Protein AF-A0A525HMX4-F1 (afdb_monomer_lite)

Sequence (126 aa):
MRRLIMTSCCLAGGLLLASLADARPGIDMQLERNAAIRPTDRSISIQAGLMRRWIPVGKCVVGRDRLTSLALVRAPMGSDELSAAARRLDPIFAGCLAGSGAPGPSSVMLRRAALADALGIAITRA

pLDDT: mean 71.84, std 21.27, range [37.91, 96.88]

Secondary structure (DSSP, 8-state):
----------------------------SSSSSSS---HHHHHHHHHHHHHHHHHHHHHHHHHH-HHHHHHHHHSPTT-HHHHHHHHHHHHHHHHHHTTS---SS--HHHHHHHHHHHHT------

Structure (mmCIF, N/CA/C/O backbone):
data_AF-A0A525HMX4-F1
#
_entry.id   AF-A0A525HMX4-F1
#
loop_
_atom_site.group_PDB
_atom_site.id
_atom_site.type_symbol
_atom_site.label_atom_id
_atom_site.label_alt_id
_atom_site.label_comp_id
_atom_site.label_asym_id
_atom_site.label_entity_id
_atom_site.label_seq_id
_atom_site.pdbx_PDB_ins_code
_atom_site.Cartn_x
_atom_site.Cartn_y
_atom_site.Cartn_z
_atom_site.occupancy
_atom_site.B_iso_or_equiv
_atom_site.auth_seq_id
_atom_site.auth_comp_id
_atom_site.auth_asym_id
_atom_site.auth_atom_id
_atom_site.pdbx_PDB_model_num
ATOM 1 N N . MET A 1 1 ? 50.337 -50.159 -9.233 1.00 37.91 1 MET A N 1
ATOM 2 C CA . MET A 1 1 ? 51.787 -49.975 -9.006 1.00 37.91 1 MET A CA 1
ATOM 3 C C . MET A 1 1 ? 51.999 -48.736 -8.138 1.00 37.91 1 MET A C 1
ATOM 5 O O . MET A 1 1 ? 51.560 -47.693 -8.585 1.00 37.91 1 MET A O 1
ATOM 9 N N . ARG A 1 2 ? 52.687 -48.887 -6.981 1.00 41.97 2 ARG A N 1
ATOM 10 C CA . ARG A 1 2 ? 53.473 -47.882 -6.197 1.00 41.97 2 ARG A CA 1
ATOM 11 C C . ARG A 1 2 ? 52.729 -46.629 -5.661 1.00 41.97 2 ARG A C 1
ATOM 13 O O . ARG A 1 2 ? 52.061 -45.981 -6.439 1.00 41.97 2 ARG A O 1
ATOM 20 N N . ARG A 1 3 ? 52.837 -46.120 -4.420 1.00 44.97 3 ARG A N 1
ATOM 21 C CA . ARG A 1 3 ? 53.530 -46.345 -3.113 1.00 44.97 3 ARG A CA 1
ATOM 22 C C . ARG A 1 3 ? 52.782 -45.403 -2.115 1.00 44.97 3 ARG A C 1
ATOM 24 O O . ARG A 1 3 ? 52.472 -44.293 -2.522 1.00 44.97 3 ARG A O 1
ATOM 31 N N . LEU A 1 4 ? 52.225 -45.825 -0.971 1.00 47.62 4 LEU A N 1
ATOM 32 C CA . LEU A 1 4 ? 52.783 -45.869 0.407 1.00 47.62 4 LEU A CA 1
ATOM 33 C C . LEU A 1 4 ? 53.729 -44.722 0.828 1.00 47.62 4 LEU A C 1
ATOM 35 O O . LEU A 1 4 ? 54.745 -44.551 0.165 1.00 47.62 4 LEU A O 1
ATOM 39 N N . ILE A 1 5 ? 53.403 -44.052 1.955 1.00 51.06 5 ILE A N 1
ATOM 40 C CA . ILE A 1 5 ? 54.236 -43.552 3.094 1.00 51.06 5 ILE A CA 1
ATOM 41 C C . ILE A 1 5 ? 53.225 -42.921 4.110 1.00 51.06 5 ILE A C 1
ATOM 43 O O . ILE A 1 5 ? 52.516 -41.997 3.729 1.00 51.06 5 ILE A O 1
ATOM 47 N N . MET A 1 6 ? 52.846 -43.537 5.254 1.00 40.81 6 MET A N 1
ATOM 48 C CA . MET A 1 6 ? 53.518 -43.582 6.589 1.00 40.81 6 MET A CA 1
ATOM 49 C C . MET A 1 6 ? 53.938 -42.175 7.075 1.00 40.81 6 MET A C 1
ATOM 51 O O . MET A 1 6 ? 54.532 -41.441 6.312 1.00 40.81 6 MET A O 1
ATOM 55 N N . THR A 1 7 ? 53.696 -41.641 8.275 1.00 46.31 7 THR A N 1
ATOM 56 C CA . THR A 1 7 ? 53.647 -42.155 9.659 1.00 46.31 7 THR A CA 1
ATOM 57 C C . THR A 1 7 ? 53.300 -40.932 10.545 1.00 46.31 7 THR A C 1
ATOM 59 O O . THR A 1 7 ? 53.751 -39.835 10.242 1.00 46.31 7 THR A O 1
ATOM 62 N N . SER A 1 8 ? 52.374 -41.036 11.504 1.00 43.69 8 SER A N 1
ATOM 63 C CA . SER A 1 8 ? 52.606 -41.212 12.958 1.00 43.69 8 SER A CA 1
ATOM 64 C C . SER A 1 8 ? 53.126 -39.988 13.733 1.00 43.69 8 SER A C 1
ATOM 66 O O . SER A 1 8 ? 54.230 -39.522 13.481 1.00 43.69 8 SER A O 1
ATOM 68 N N . CYS A 1 9 ? 52.370 -39.581 14.762 1.00 41.78 9 CYS A N 1
ATOM 69 C CA . CYS A 1 9 ? 52.916 -39.357 16.105 1.00 41.78 9 CYS A CA 1
ATOM 70 C C . CYS A 1 9 ? 51.833 -39.603 17.179 1.00 41.78 9 CYS A C 1
ATOM 72 O O . CYS A 1 9 ? 50.950 -38.786 17.420 1.00 41.78 9 CYS A O 1
ATOM 74 N N . CYS A 1 10 ? 51.927 -40.788 17.784 1.00 44.59 10 CYS A N 1
ATOM 75 C CA . CYS A 1 10 ? 51.662 -41.123 19.191 1.00 44.59 10 CYS A CA 1
ATOM 76 C C . CYS A 1 10 ? 52.260 -40.062 20.162 1.00 44.59 10 CYS A C 1
ATOM 78 O O . CYS A 1 10 ? 53.182 -39.364 19.763 1.00 44.59 10 CYS A O 1
ATOM 80 N N . LEU A 1 11 ? 51.923 -39.880 21.447 1.00 49.31 11 LEU A N 1
ATOM 81 C CA . LEU A 1 11 ? 51.301 -40.678 22.516 1.00 49.31 11 LEU A CA 1
ATOM 82 C C . LEU A 1 11 ? 51.185 -39.765 23.774 1.00 49.31 11 LEU A C 1
ATOM 84 O O . LEU A 1 11 ? 51.685 -38.644 23.760 1.00 49.31 11 LEU A O 1
ATOM 88 N N . ALA A 1 12 ? 50.682 -40.344 24.874 1.00 45.84 12 ALA A N 1
ATOM 89 C CA . ALA A 1 12 ? 50.677 -39.886 26.278 1.00 45.84 12 ALA A CA 1
ATOM 90 C C . ALA A 1 12 ? 49.418 -39.099 26.691 1.00 45.84 12 ALA A C 1
ATOM 92 O O . ALA A 1 12 ? 49.112 -38.057 26.136 1.00 45.84 12 ALA A O 1
ATOM 93 N N . GLY A 1 13 ? 48.599 -39.539 27.645 1.00 41.22 13 GLY A N 1
ATOM 94 C CA . GLY A 1 13 ? 48.832 -40.465 28.753 1.00 41.22 13 GLY A CA 1
ATOM 95 C C . GLY A 1 13 ? 48.459 -39.733 30.043 1.00 41.22 13 GLY A C 1
ATOM 96 O O . GLY A 1 13 ? 49.006 -38.671 30.312 1.00 41.22 13 GLY A O 1
ATOM 97 N N . GLY A 1 14 ? 47.518 -40.261 30.824 1.00 38.50 14 GLY A N 1
ATOM 98 C CA . GLY A 1 14 ? 47.114 -39.622 32.078 1.00 38.50 14 GLY A CA 1
ATOM 99 C C . GLY A 1 14 ? 45.990 -40.371 32.778 1.00 38.50 14 GLY A C 1
ATOM 100 O O . GLY A 1 14 ? 44.856 -40.340 32.321 1.00 38.50 14 GLY A O 1
ATOM 101 N N . LEU A 1 15 ? 46.344 -41.079 33.846 1.00 42.66 15 LEU A N 1
ATOM 102 C CA . LEU A 1 15 ? 45.521 -41.995 34.631 1.00 42.66 15 LEU A CA 1
ATOM 103 C C . LEU A 1 15 ? 44.373 -41.342 35.427 1.00 42.66 15 LEU A C 1
ATOM 105 O O . LEU A 1 15 ? 44.428 -40.182 35.821 1.00 42.66 15 LEU A O 1
ATOM 109 N N . LEU A 1 16 ? 43.389 -42.200 35.714 1.00 49.31 16 LEU A N 1
ATOM 110 C CA . LEU A 1 16 ? 42.347 -42.144 36.748 1.00 49.31 16 LEU A CA 1
ATOM 111 C C . LEU A 1 16 ? 42.829 -41.681 38.139 1.00 49.31 16 LEU A C 1
ATOM 113 O O . LEU A 1 16 ? 43.923 -42.062 38.540 1.00 49.31 16 LEU A O 1
ATOM 117 N N . LEU A 1 17 ? 41.937 -41.012 38.892 1.00 43.28 17 LEU A N 1
ATOM 118 C CA . LEU A 1 17 ? 41.683 -41.103 40.356 1.00 43.28 17 LEU A CA 1
ATOM 119 C C . LEU A 1 17 ? 40.481 -40.173 40.676 1.00 43.28 17 LEU A C 1
ATOM 121 O O . LEU A 1 17 ? 40.515 -38.99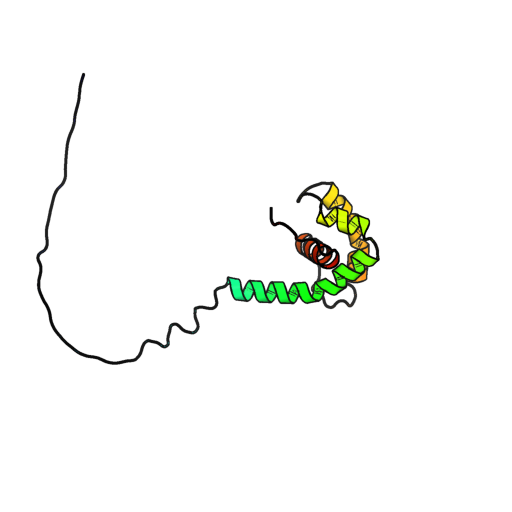2 40.359 1.00 43.28 17 LEU A O 1
ATOM 125 N N . ALA A 1 18 ? 39.292 -40.697 40.988 1.00 41.88 18 ALA A N 1
ATOM 126 C CA . ALA A 1 18 ? 38.790 -41.078 42.320 1.00 41.88 18 ALA A CA 1
ATOM 127 C C . ALA A 1 18 ? 38.456 -39.893 43.264 1.00 41.88 18 ALA A C 1
ATOM 129 O O . ALA A 1 18 ? 39.316 -39.361 43.951 1.00 41.88 18 ALA A O 1
ATOM 130 N N . SER A 1 19 ? 37.162 -39.549 43.265 1.00 45.56 19 SER A N 1
ATOM 131 C CA . SER A 1 19 ? 36.242 -39.325 44.399 1.00 45.56 19 SER A CA 1
ATOM 132 C C . SER A 1 19 ? 36.666 -38.537 45.655 1.00 45.56 19 SER A C 1
ATOM 134 O O . SER A 1 19 ? 37.520 -38.985 46.409 1.00 45.56 19 SER A O 1
ATOM 136 N N . LEU A 1 20 ? 35.876 -37.496 45.971 1.00 44.50 20 LEU A N 1
ATOM 137 C CA . LEU A 1 20 ? 35.038 -37.297 47.183 1.00 44.50 20 LEU A CA 1
ATOM 138 C C . LEU A 1 20 ? 35.016 -35.817 47.601 1.00 44.50 20 LEU A C 1
ATOM 140 O O . LEU A 1 20 ? 36.069 -35.239 47.840 1.00 44.50 20 LEU A O 1
ATOM 144 N N . ALA A 1 21 ? 33.818 -35.241 47.752 1.00 39.34 21 ALA A N 1
ATOM 145 C CA . ALA A 1 21 ? 33.353 -34.621 49.003 1.00 39.34 21 ALA A CA 1
ATOM 146 C C . ALA A 1 21 ? 32.128 -33.719 48.762 1.00 39.34 21 ALA A C 1
ATOM 148 O O . ALA A 1 21 ? 32.147 -32.797 47.950 1.00 39.34 21 ALA A O 1
ATOM 149 N N . ASP A 1 22 ? 31.071 -34.025 49.509 1.00 46.88 22 ASP A N 1
ATOM 150 C CA . ASP A 1 22 ? 29.878 -33.230 49.779 1.00 46.88 22 ASP A CA 1
ATOM 151 C C . ASP A 1 22 ? 30.130 -31.741 50.071 1.00 46.88 22 ASP A C 1
ATOM 153 O O . ASP A 1 22 ? 31.014 -31.410 50.856 1.00 46.88 22 ASP A O 1
ATOM 157 N N . ALA A 1 23 ? 29.250 -30.874 49.552 1.00 42.31 23 ALA A N 1
ATOM 158 C CA . ALA A 1 23 ? 28.504 -29.875 50.339 1.00 42.31 23 ALA A CA 1
ATOM 159 C C . ALA A 1 23 ? 27.575 -29.033 49.431 1.00 42.31 23 ALA A C 1
ATOM 161 O O . ALA A 1 23 ? 28.017 -28.258 48.588 1.00 42.31 23 ALA A O 1
ATOM 162 N N . ARG A 1 24 ? 26.256 -29.176 49.621 1.00 47.12 24 ARG A N 1
ATOM 163 C CA . ARG A 1 24 ? 25.207 -28.201 49.224 1.00 47.12 24 ARG A CA 1
ATOM 164 C C . ARG A 1 24 ? 25.328 -26.916 50.093 1.00 47.12 24 ARG A C 1
ATOM 166 O O . ARG A 1 24 ? 26.087 -26.981 51.057 1.00 47.12 24 ARG A O 1
ATOM 173 N N . PRO A 1 25 ? 24.534 -25.824 49.934 1.00 50.81 25 PRO A N 1
ATOM 174 C CA . PRO A 1 25 ? 23.447 -25.530 48.981 1.00 50.81 25 PRO A CA 1
ATOM 175 C C . PRO A 1 25 ? 23.467 -24.103 48.371 1.00 50.81 25 PRO A C 1
ATOM 177 O O . PRO A 1 25 ? 23.993 -23.167 48.952 1.00 50.81 25 PRO A O 1
ATOM 180 N N . GLY A 1 26 ? 22.689 -23.919 4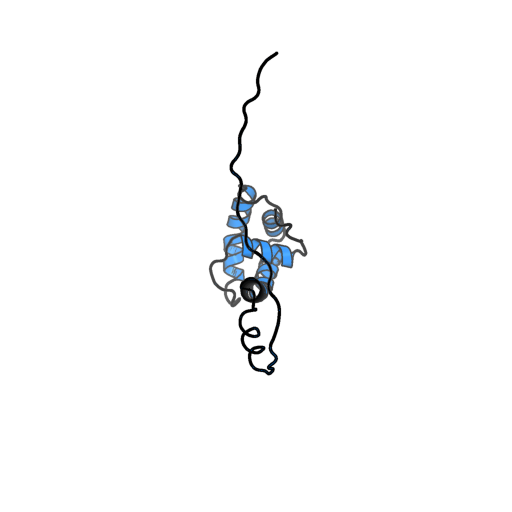7.299 1.00 48.91 26 GLY A N 1
ATOM 181 C CA . GLY A 1 26 ? 21.907 -22.694 47.088 1.00 48.91 26 GLY A CA 1
ATOM 182 C C . GLY A 1 26 ? 22.642 -21.464 46.546 1.00 48.91 26 GLY A C 1
ATOM 183 O O . GLY A 1 26 ? 23.785 -21.187 46.866 1.00 48.91 26 GLY A O 1
ATOM 184 N N . ILE A 1 27 ? 21.881 -20.661 45.802 1.00 44.91 27 ILE A N 1
ATOM 185 C CA . ILE A 1 27 ? 22.257 -19.345 45.271 1.00 44.91 27 ILE A CA 1
ATOM 186 C C . ILE A 1 27 ? 23.168 -19.404 44.034 1.00 44.91 27 ILE A C 1
ATOM 188 O O . ILE A 1 27 ? 24.304 -18.964 44.084 1.00 44.91 27 ILE A O 1
ATOM 192 N N . ASP A 1 28 ? 22.638 -19.873 42.898 1.00 44.00 28 ASP A N 1
ATOM 193 C CA . ASP A 1 28 ? 22.775 -19.073 41.662 1.00 44.00 28 ASP A CA 1
ATOM 194 C C . ASP A 1 28 ? 21.761 -19.428 40.549 1.00 44.00 28 ASP A C 1
ATOM 196 O O . ASP A 1 28 ? 22.062 -19.413 39.362 1.00 44.00 28 ASP A O 1
ATOM 200 N N . MET A 1 29 ? 20.506 -19.745 40.899 1.00 44.78 29 MET A N 1
ATOM 201 C CA . MET A 1 29 ? 19.425 -19.864 39.895 1.00 44.78 29 MET A CA 1
ATOM 202 C C . MET A 1 29 ? 18.735 -18.517 39.595 1.00 44.78 29 MET A C 1
ATOM 204 O O . MET A 1 29 ? 17.601 -18.496 39.115 1.00 44.78 29 MET A O 1
ATOM 208 N N . GLN A 1 30 ? 19.360 -17.376 39.913 1.00 45.28 30 GLN A N 1
ATOM 209 C CA . GLN A 1 30 ? 18.731 -16.055 39.751 1.00 45.28 30 GLN A CA 1
ATOM 210 C C . GLN A 1 30 ? 19.400 -15.120 38.739 1.00 45.28 30 GLN A C 1
ATOM 212 O O . GLN A 1 30 ? 18.817 -14.075 38.445 1.00 45.28 30 GLN A O 1
ATOM 217 N N . LEU A 1 31 ? 20.522 -15.503 38.120 1.00 46.44 31 LEU A N 1
ATOM 218 C CA . LEU A 1 31 ? 21.156 -14.690 37.075 1.00 46.44 31 LEU A CA 1
ATOM 219 C C . LEU A 1 31 ? 20.734 -15.052 35.635 1.00 46.44 31 LEU A C 1
ATOM 221 O O . LEU A 1 31 ? 21.191 -14.421 34.688 1.00 46.44 31 LEU A O 1
ATOM 225 N N . GLU A 1 32 ? 19.824 -16.013 35.438 1.00 42.25 32 GLU A N 1
ATOM 226 C CA . GLU A 1 32 ? 19.360 -16.409 34.092 1.00 42.25 32 GLU A CA 1
ATOM 227 C C . GLU A 1 32 ? 18.036 -15.765 33.647 1.00 42.25 32 GLU A C 1
ATOM 229 O O . GLU A 1 32 ? 17.658 -15.869 32.480 1.00 42.25 32 GLU A O 1
ATOM 234 N N . ARG A 1 33 ? 17.305 -15.056 34.519 1.00 46.22 33 ARG A N 1
ATOM 235 C CA . ARG A 1 33 ? 15.929 -14.645 34.172 1.00 46.22 33 ARG A CA 1
ATOM 236 C C . ARG A 1 33 ? 15.814 -13.355 33.354 1.00 46.22 33 ARG A C 1
ATOM 238 O O . ARG A 1 33 ? 14.790 -13.149 32.710 1.00 46.22 33 ARG A O 1
ATOM 245 N N . ASN A 1 34 ? 16.853 -12.520 33.322 1.00 45.44 34 ASN A N 1
ATOM 246 C CA . ASN A 1 34 ? 16.780 -11.195 32.687 1.00 45.44 34 ASN A CA 1
ATOM 247 C C . ASN A 1 34 ? 17.553 -11.072 31.361 1.00 45.44 34 ASN A C 1
ATOM 249 O O . ASN A 1 34 ? 17.432 -10.050 30.690 1.00 45.44 34 ASN A O 1
ATOM 253 N N . ALA A 1 35 ? 18.306 -12.098 30.946 1.00 46.88 35 ALA A N 1
ATOM 254 C CA . ALA A 1 35 ? 19.125 -12.056 29.726 1.00 46.88 35 ALA A CA 1
ATOM 255 C C . ALA A 1 35 ? 18.489 -12.753 28.504 1.00 46.88 35 ALA A C 1
ATOM 257 O O . ALA A 1 35 ? 19.064 -12.740 27.418 1.00 46.88 35 ALA A O 1
ATOM 258 N N . ALA A 1 36 ? 17.298 -13.346 28.648 1.00 49.12 36 ALA A N 1
ATOM 259 C CA . ALA A 1 36 ? 16.682 -14.175 27.608 1.00 49.12 36 ALA A CA 1
ATOM 260 C C . ALA A 1 36 ? 15.568 -13.485 26.797 1.00 49.12 36 ALA A C 1
ATOM 262 O O . ALA A 1 36 ? 14.843 -14.162 26.067 1.00 49.12 36 ALA A O 1
ATOM 263 N N . ILE A 1 37 ? 15.430 -12.153 26.849 1.00 49.38 37 ILE A N 1
ATOM 264 C CA . ILE A 1 37 ? 14.682 -11.459 25.790 1.00 49.38 37 ILE A CA 1
ATOM 265 C C . ILE A 1 37 ? 15.588 -11.477 24.563 1.00 49.38 37 ILE A C 1
ATOM 267 O O . ILE A 1 37 ? 16.446 -10.610 24.390 1.00 49.38 37 ILE A O 1
ATOM 271 N N . ARG A 1 38 ? 15.427 -12.506 23.722 1.00 50.28 38 ARG A N 1
ATOM 272 C CA . ARG A 1 38 ? 16.096 -12.578 22.421 1.00 50.28 38 ARG A CA 1
ATOM 273 C C . ARG A 1 38 ? 15.899 -11.226 21.717 1.00 50.28 38 ARG A C 1
ATOM 275 O O . ARG A 1 38 ? 14.760 -10.760 21.650 1.00 50.28 38 ARG A O 1
ATOM 282 N N . PRO A 1 39 ? 16.945 -10.601 21.148 1.00 51.94 39 PRO A N 1
ATOM 283 C CA . PRO A 1 39 ? 16.825 -9.332 20.415 1.00 51.94 39 PRO A CA 1
ATOM 284 C C . PRO A 1 39 ? 15.706 -9.332 19.351 1.00 51.94 39 PRO A C 1
ATOM 286 O O . PRO A 1 39 ? 15.114 -8.299 19.025 1.00 51.94 39 PRO A O 1
ATOM 289 N N . THR A 1 40 ? 15.370 -10.516 18.839 1.00 52.72 40 THR A N 1
ATOM 290 C CA . THR A 1 40 ? 14.261 -10.784 17.921 1.00 52.72 40 THR A CA 1
ATOM 291 C C . THR A 1 40 ? 12.882 -10.412 18.486 1.00 52.72 40 THR A C 1
ATOM 293 O O . THR A 1 40 ? 12.052 -9.886 17.759 1.00 52.72 40 THR A O 1
ATOM 296 N N . ASP A 1 41 ? 12.621 -10.606 19.778 1.00 53.09 41 ASP A N 1
ATOM 297 C CA . ASP A 1 41 ? 11.286 -10.388 20.363 1.00 53.09 41 ASP A CA 1
ATOM 298 C C . ASP A 1 41 ? 10.965 -8.886 20.520 1.00 53.09 41 ASP A C 1
ATOM 300 O O . ASP A 1 41 ? 9.875 -8.380 20.221 1.00 53.09 41 ASP A O 1
ATOM 304 N N . ARG A 1 42 ? 11.993 -8.103 20.870 1.00 53.00 42 ARG A N 1
ATOM 305 C CA . ARG A 1 42 ? 11.884 -6.641 20.960 1.00 53.00 42 ARG A CA 1
ATOM 306 C C . ARG A 1 42 ? 11.750 -5.987 19.582 1.00 53.00 42 ARG A C 1
ATOM 308 O O . ARG A 1 42 ? 11.023 -5.012 19.428 1.00 53.00 42 ARG A O 1
ATOM 315 N N . SER A 1 43 ? 12.414 -6.528 18.562 1.00 56.66 43 SER A N 1
ATOM 316 C CA . SER A 1 43 ? 12.296 -6.021 17.187 1.00 56.66 43 SER A CA 1
ATOM 317 C C . SER A 1 43 ? 10.944 -6.362 16.551 1.00 56.66 43 SER A C 1
ATOM 319 O O . SER A 1 43 ? 10.354 -5.499 15.899 1.00 56.66 43 SER A O 1
ATOM 321 N N . ILE A 1 44 ? 10.401 -7.558 16.807 1.00 59.81 44 ILE A N 1
ATOM 322 C CA . ILE A 1 44 ? 9.061 -7.959 16.349 1.00 59.81 44 ILE A CA 1
ATOM 323 C C . ILE A 1 44 ? 7.975 -7.075 16.978 1.00 59.81 44 ILE A C 1
ATOM 325 O O . ILE A 1 44 ? 7.092 -6.593 16.268 1.00 59.81 44 ILE A O 1
ATOM 329 N N . SER A 1 45 ? 8.048 -6.796 18.283 1.00 60.59 45 SER A N 1
ATOM 330 C CA . SER A 1 45 ? 7.062 -5.938 18.962 1.00 60.59 45 SER A CA 1
ATOM 331 C C . SER A 1 45 ? 7.094 -4.485 18.470 1.00 60.59 45 SER A C 1
ATOM 333 O O . SER A 1 45 ? 6.035 -3.876 18.283 1.00 60.59 45 SER A O 1
ATOM 335 N N . ILE A 1 46 ? 8.280 -3.945 18.168 1.00 61.62 46 ILE A N 1
ATOM 336 C CA . ILE A 1 46 ? 8.431 -2.615 17.557 1.00 61.62 46 ILE A CA 1
ATOM 337 C C . ILE A 1 46 ? 7.854 -2.602 16.133 1.00 61.62 46 ILE A C 1
ATOM 339 O O . ILE A 1 46 ? 7.084 -1.701 15.797 1.00 61.62 46 ILE A O 1
ATOM 343 N N . GLN A 1 47 ? 8.142 -3.614 15.308 1.00 63.50 47 GLN A N 1
ATOM 344 C CA . GLN A 1 47 ? 7.586 -3.727 13.952 1.00 63.50 47 GLN A CA 1
ATOM 345 C C . GLN A 1 47 ? 6.060 -3.891 13.951 1.00 63.50 47 GLN A C 1
ATOM 347 O O . GLN A 1 47 ? 5.374 -3.249 13.156 1.00 63.50 47 GLN A O 1
ATOM 352 N N . ALA A 1 48 ? 5.509 -4.681 14.873 1.00 66.81 48 ALA A N 1
ATOM 353 C CA . ALA A 1 48 ? 4.065 -4.832 15.042 1.00 66.81 48 ALA A CA 1
ATOM 354 C C . ALA A 1 48 ? 3.401 -3.528 15.526 1.00 66.81 48 ALA A C 1
ATOM 356 O O . ALA A 1 48 ? 2.307 -3.169 15.084 1.00 66.81 48 ALA A O 1
ATOM 357 N N . GLY A 1 49 ? 4.067 -2.785 16.417 1.00 72.00 49 GLY A N 1
ATOM 358 C CA . GLY A 1 49 ? 3.633 -1.458 16.857 1.00 72.00 49 GLY A CA 1
ATOM 359 C C . GLY A 1 49 ? 3.607 -0.434 15.721 1.00 72.00 49 GLY A C 1
ATOM 360 O O . GLY A 1 49 ? 2.653 0.336 15.612 1.00 72.00 49 GLY A O 1
ATOM 361 N N . LEU A 1 50 ? 4.612 -0.469 14.842 1.00 74.19 50 LEU A N 1
ATOM 362 C CA . LEU A 1 50 ? 4.671 0.355 13.637 1.00 74.19 50 LEU A CA 1
ATOM 363 C C . LEU A 1 50 ? 3.542 -0.011 12.672 1.00 74.19 50 LEU A C 1
ATOM 365 O O . LEU A 1 50 ? 2.764 0.863 12.297 1.00 74.19 50 LEU A O 1
ATOM 369 N N . MET A 1 51 ? 3.391 -1.293 12.334 1.00 79.25 51 MET A N 1
ATOM 370 C CA . MET A 1 51 ? 2.373 -1.750 11.384 1.00 79.25 51 MET A CA 1
ATOM 371 C C . MET A 1 51 ? 0.952 -1.369 11.802 1.00 79.25 51 MET A C 1
ATOM 373 O O . MET A 1 51 ? 0.178 -0.945 10.949 1.00 79.25 51 MET A O 1
ATOM 377 N N . ARG A 1 52 ? 0.617 -1.386 13.101 1.00 81.69 52 ARG A N 1
ATOM 378 C CA . ARG A 1 52 ? -0.704 -0.938 13.585 1.00 81.69 52 ARG A CA 1
ATOM 379 C C . ARG A 1 52 ? -1.066 0.489 13.164 1.00 81.69 52 ARG A C 1
ATOM 381 O O . ARG A 1 52 ? -2.229 0.755 12.879 1.00 81.69 52 ARG A O 1
ATOM 388 N N . ARG A 1 53 ? -0.085 1.392 13.077 1.00 84.06 53 ARG A N 1
ATOM 389 C CA . ARG A 1 53 ? -0.297 2.777 12.615 1.00 84.06 53 ARG A CA 1
ATOM 390 C C . ARG A 1 53 ? -0.380 2.888 11.091 1.00 84.06 53 ARG A C 1
ATOM 392 O O . ARG A 1 53 ? -0.941 3.844 10.574 1.00 84.06 53 ARG A O 1
ATOM 399 N N . TRP A 1 54 ? 0.145 1.895 10.379 1.00 87.00 54 TRP A N 1
ATOM 400 C CA . TRP A 1 54 ? 0.136 1.817 8.919 1.00 87.00 54 TRP A CA 1
ATOM 401 C C . TRP A 1 54 ? -1.123 1.163 8.342 1.00 87.00 54 TRP A C 1
ATOM 403 O O . TRP A 1 54 ? -1.473 1.462 7.204 1.00 87.00 54 TRP A O 1
ATOM 413 N N . ILE A 1 55 ? -1.845 0.340 9.110 1.00 87.62 55 ILE A N 1
ATOM 414 C CA . ILE A 1 55 ? -3.132 -0.256 8.698 1.00 87.62 55 ILE A CA 1
ATOM 415 C C . ILE A 1 55 ? -4.129 0.798 8.164 1.00 87.62 55 ILE A C 1
ATOM 417 O O . ILE A 1 55 ? -4.624 0.629 7.045 1.00 87.62 55 ILE A O 1
ATOM 421 N N . PRO A 1 56 ? -4.445 1.897 8.887 1.00 90.75 56 PRO A N 1
ATOM 422 C CA . PRO A 1 56 ? -5.385 2.900 8.375 1.00 90.75 56 PRO A CA 1
ATOM 423 C C . PRO A 1 56 ? -4.858 3.617 7.123 1.00 90.75 56 PRO A C 1
ATOM 425 O O . PRO A 1 56 ? -5.639 3.918 6.220 1.00 90.75 56 PRO A O 1
ATOM 428 N N . VAL A 1 57 ? -3.540 3.823 7.025 1.00 92.38 57 VAL A N 1
ATOM 429 C CA . VAL A 1 57 ? -2.894 4.401 5.835 1.00 92.38 57 VAL A CA 1
ATOM 430 C C . VAL A 1 57 ? -3.077 3.476 4.631 1.00 92.38 57 VAL A C 1
ATOM 432 O O . VAL A 1 57 ? -3.523 3.926 3.579 1.00 92.38 57 VAL A O 1
ATOM 435 N N . GLY A 1 58 ? -2.806 2.177 4.791 1.00 93.25 58 GLY A N 1
ATOM 436 C CA . GLY A 1 58 ? -2.992 1.170 3.744 1.00 93.25 58 GLY A CA 1
ATOM 437 C C . GLY A 1 58 ? -4.430 1.133 3.227 1.00 93.25 58 GLY A C 1
ATOM 438 O O . GLY A 1 58 ? -4.652 1.189 2.020 1.00 93.25 58 GLY A O 1
ATOM 439 N N . LYS A 1 59 ? -5.418 1.145 4.132 1.00 94.62 59 LYS A N 1
ATOM 440 C CA . LYS A 1 59 ? -6.846 1.191 3.768 1.00 94.62 59 LYS A CA 1
ATOM 441 C C . LYS A 1 59 ? -7.220 2.468 3.011 1.00 94.62 59 LYS A C 1
ATOM 443 O O . LYS A 1 59 ? -7.934 2.390 2.015 1.00 94.62 59 LYS A O 1
ATOM 448 N N . CYS A 1 60 ? -6.715 3.625 3.444 1.00 94.81 60 CYS A N 1
ATOM 449 C CA . CYS A 1 60 ? -6.936 4.903 2.762 1.00 94.81 60 CYS A CA 1
ATOM 450 C C . CYS A 1 60 ? -6.379 4.892 1.330 1.00 94.81 60 CYS A C 1
ATOM 452 O O . CYS A 1 60 ? -7.078 5.281 0.394 1.00 94.81 60 CYS A O 1
ATOM 454 N N . VAL A 1 61 ? -5.151 4.398 1.140 1.00 95.81 61 VAL A N 1
ATOM 455 C CA . VAL A 1 61 ? -4.508 4.343 -0.182 1.00 95.81 61 VAL A CA 1
ATOM 456 C C . VAL A 1 61 ? -5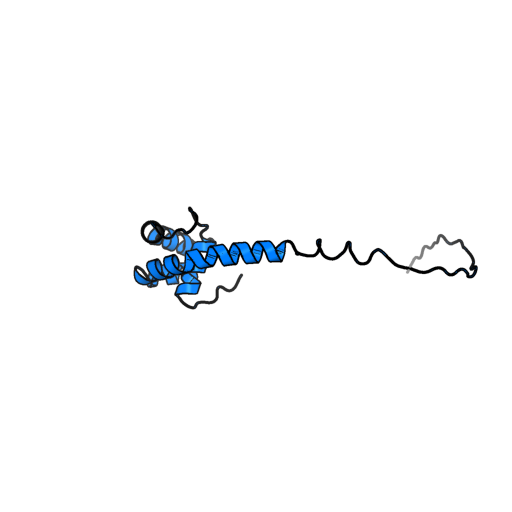.226 3.354 -1.102 1.00 95.81 61 VAL A C 1
ATOM 458 O O . VAL A 1 61 ? -5.553 3.709 -2.233 1.00 95.81 61 VAL A O 1
ATOM 461 N N . VAL A 1 62 ? -5.559 2.154 -0.610 1.00 96.75 62 VAL A N 1
ATOM 462 C CA . VAL A 1 62 ? -6.318 1.148 -1.377 1.00 96.75 62 VAL A CA 1
ATOM 463 C C . VAL A 1 62 ? -7.702 1.664 -1.770 1.00 96.75 62 VAL A C 1
ATOM 465 O O . VAL A 1 62 ? -8.152 1.399 -2.882 1.00 96.75 62 VAL A O 1
ATOM 468 N N . GLY A 1 63 ? -8.375 2.409 -0.889 1.00 96.31 63 GLY A N 1
ATOM 469 C CA . GLY A 1 63 ? -9.669 3.021 -1.191 1.00 96.31 63 GLY A CA 1
ATOM 470 C C . GLY A 1 63 ? -9.603 4.084 -2.293 1.00 96.31 63 GLY A C 1
ATOM 471 O O . GLY A 1 63 ? -10.586 4.279 -3.000 1.00 96.31 63 GLY A O 1
ATOM 472 N N . ARG A 1 64 ? -8.452 4.747 -2.464 1.00 96.25 64 ARG A N 1
ATOM 473 C CA . ARG A 1 64 ? -8.239 5.780 -3.492 1.00 96.25 64 ARG A CA 1
ATOM 474 C C . ARG A 1 64 ? -7.728 5.220 -4.817 1.00 96.25 64 ARG A C 1
ATOM 476 O O . ARG A 1 64 ? -8.151 5.689 -5.866 1.00 96.25 64 ARG A O 1
ATOM 483 N N . ASP A 1 65 ? -6.833 4.234 -4.782 1.00 96.56 65 ASP A N 1
ATOM 484 C CA . ASP A 1 65 ? -6.319 3.574 -5.986 1.00 96.56 65 ASP A CA 1
ATOM 485 C C . ASP A 1 65 ? -5.986 2.099 -5.714 1.00 96.56 65 ASP A C 1
ATOM 487 O O . ASP A 1 65 ? -4.842 1.707 -5.448 1.00 96.56 65 ASP A O 1
ATOM 491 N N . ARG A 1 66 ? -7.020 1.255 -5.786 1.00 96.50 66 ARG A N 1
ATOM 492 C CA . ARG A 1 66 ? -6.909 -0.192 -5.561 1.00 96.50 66 ARG A CA 1
ATOM 493 C C . ARG A 1 66 ? -6.034 -0.885 -6.606 1.00 96.50 66 ARG A C 1
ATOM 495 O O . ARG A 1 66 ? -5.280 -1.789 -6.248 1.00 96.50 66 ARG A O 1
ATOM 502 N N . LEU A 1 67 ? -6.135 -0.492 -7.877 1.00 96.88 67 LEU A N 1
ATOM 503 C CA . LEU A 1 67 ? -5.428 -1.152 -8.979 1.00 96.88 67 LEU A CA 1
ATOM 504 C C . LEU A 1 67 ? -3.921 -0.913 -8.889 1.00 96.88 67 LEU A C 1
ATOM 506 O O . LEU A 1 67 ? -3.152 -1.872 -8.927 1.00 96.88 67 LEU A O 1
ATOM 510 N N . THR A 1 68 ? -3.498 0.334 -8.679 1.00 96.12 68 THR A N 1
ATOM 511 C CA .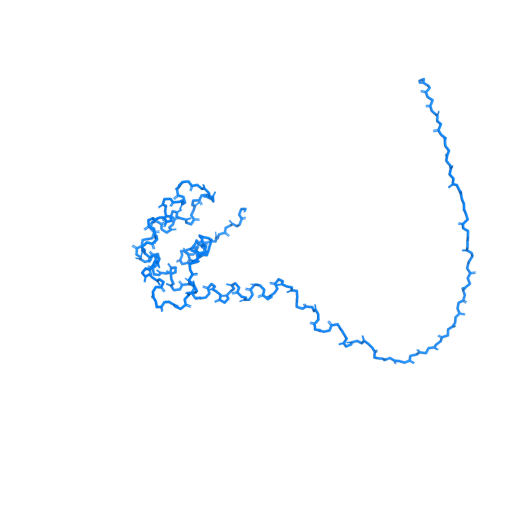 THR A 1 68 ? -2.074 0.653 -8.518 1.00 96.12 68 THR A CA 1
ATOM 512 C C . THR A 1 68 ? -1.521 0.075 -7.213 1.00 96.12 68 THR A C 1
ATOM 514 O O . THR A 1 68 ? -0.393 -0.416 -7.186 1.00 96.12 68 THR A O 1
ATOM 517 N N . SER A 1 69 ? -2.323 0.043 -6.141 1.00 95.81 69 SER A N 1
ATOM 518 C CA . SER A 1 69 ? -1.946 -0.629 -4.887 1.00 95.81 69 SER A CA 1
ATOM 519 C C . SER A 1 69 ? -1.665 -2.118 -5.094 1.00 95.81 69 SER A C 1
ATOM 521 O O . SER A 1 69 ? -0.675 -2.651 -4.594 1.00 95.81 69 SER A O 1
ATOM 523 N N . LEU A 1 70 ? -2.513 -2.792 -5.869 1.00 95.69 70 LEU A N 1
ATOM 524 C CA . LEU A 1 70 ? -2.371 -4.209 -6.177 1.00 95.69 70 LEU A CA 1
ATOM 525 C C . LEU A 1 70 ? -1.177 -4.468 -7.112 1.00 95.69 70 LEU A C 1
ATOM 527 O O . LEU A 1 70 ? -0.447 -5.436 -6.896 1.00 95.69 70 LEU A O 1
ATOM 531 N N . ALA A 1 71 ? -0.922 -3.575 -8.075 1.00 94.38 71 ALA A N 1
ATOM 532 C CA . ALA A 1 71 ? 0.280 -3.609 -8.907 1.00 94.38 71 ALA A CA 1
ATOM 533 C C . ALA A 1 71 ? 1.558 -3.497 -8.058 1.00 94.38 71 ALA A C 1
ATOM 535 O O . ALA A 1 71 ? 2.445 -4.338 -8.180 1.00 94.38 71 ALA A O 1
ATOM 536 N N . LEU A 1 72 ? 1.618 -2.545 -7.118 1.00 93.56 72 LEU A N 1
ATOM 537 C CA . LEU A 1 72 ? 2.759 -2.396 -6.206 1.00 93.56 72 LEU A CA 1
ATOM 538 C C . LEU A 1 72 ? 2.997 -3.658 -5.359 1.00 93.56 72 LEU A C 1
ATOM 540 O O . LEU A 1 72 ? 4.137 -4.074 -5.153 1.00 93.56 72 LEU A O 1
ATOM 544 N N . VAL A 1 73 ? 1.922 -4.267 -4.846 1.00 94.25 73 VAL A N 1
ATOM 545 C CA . VAL A 1 73 ? 2.013 -5.456 -3.984 1.00 94.25 73 VAL A CA 1
ATOM 546 C C . VAL A 1 73 ? 2.461 -6.696 -4.750 1.00 94.25 73 VAL A C 1
ATOM 548 O O . VAL A 1 73 ? 3.129 -7.543 -4.156 1.00 94.25 73 VAL A O 1
ATOM 551 N N . ARG A 1 74 ? 2.145 -6.811 -6.044 1.00 92.56 74 ARG A N 1
ATOM 552 C CA . ARG A 1 74 ? 2.502 -7.978 -6.868 1.00 92.56 74 ARG A CA 1
ATOM 553 C C . ARG A 1 74 ? 3.821 -7.828 -7.624 1.00 92.56 74 ARG A C 1
ATOM 555 O O . ARG A 1 74 ? 4.460 -8.841 -7.882 1.00 92.56 74 ARG A O 1
ATOM 562 N N . ALA A 1 75 ? 4.247 -6.606 -7.938 1.00 92.00 75 ALA A N 1
ATOM 563 C CA . ALA A 1 75 ? 5.441 -6.367 -8.744 1.00 92.00 75 ALA A CA 1
ATOM 564 C C . ALA A 1 75 ? 6.720 -6.937 -8.088 1.00 92.00 75 ALA A C 1
ATOM 566 O O . ALA A 1 75 ? 6.890 -6.818 -6.868 1.00 92.00 75 ALA A O 1
ATOM 567 N N . PRO A 1 76 ? 7.659 -7.532 -8.841 1.00 89.56 76 PRO A N 1
ATOM 568 C CA . PRO A 1 76 ? 8.929 -8.003 -8.289 1.00 89.56 76 PRO A CA 1
ATOM 569 C C . PRO A 1 76 ? 9.726 -6.870 -7.625 1.00 89.56 76 PRO A C 1
ATOM 571 O O . PRO A 1 76 ? 9.676 -5.718 -8.068 1.00 89.56 76 PRO A O 1
ATOM 574 N N . MET A 1 77 ? 10.469 -7.178 -6.559 1.00 87.81 77 MET A N 1
ATOM 575 C CA . MET A 1 77 ? 11.356 -6.197 -5.922 1.00 87.81 77 MET A CA 1
ATOM 576 C C . MET A 1 77 ? 12.410 -5.706 -6.916 1.00 87.81 77 MET A C 1
ATOM 578 O O . MET A 1 77 ? 13.018 -6.510 -7.612 1.00 87.81 77 MET A O 1
ATOM 582 N N . GLY A 1 78 ? 12.613 -4.390 -6.983 1.00 86.94 78 GLY A N 1
ATOM 583 C CA . GLY A 1 78 ? 13.572 -3.777 -7.908 1.00 86.94 78 GLY A CA 1
ATOM 584 C C . GLY A 1 78 ? 13.100 -3.663 -9.362 1.00 86.94 78 GLY A C 1
ATOM 585 O O . GLY A 1 78 ? 13.845 -3.136 -10.177 1.00 86.94 78 GLY A O 1
ATOM 586 N N . SER A 1 79 ? 11.882 -4.106 -9.695 1.00 91.50 79 SER A N 1
ATOM 587 C CA . SER A 1 79 ? 11.330 -3.935 -11.046 1.00 91.50 79 SER A CA 1
ATOM 588 C C . SER A 1 79 ? 10.945 -2.481 -11.355 1.00 91.50 79 SER A C 1
ATOM 590 O O . SER A 1 79 ? 10.581 -1.698 -10.465 1.00 91.50 79 SER A O 1
ATOM 592 N N . ASP A 1 80 ? 10.952 -2.134 -12.643 1.00 94.25 80 ASP A N 1
ATOM 593 C CA . ASP A 1 80 ? 10.463 -0.839 -13.129 1.00 94.25 80 ASP A CA 1
ATOM 594 C C . ASP A 1 80 ? 8.974 -0.645 -12.835 1.00 94.25 80 ASP A C 1
ATOM 596 O O . ASP A 1 80 ? 8.545 0.455 -12.484 1.00 94.25 80 ASP A O 1
ATOM 600 N N . GLU A 1 81 ? 8.194 -1.724 -12.901 1.00 91.00 81 GLU A N 1
ATOM 601 C CA . GLU A 1 81 ? 6.769 -1.749 -12.566 1.00 91.00 81 GLU A CA 1
ATOM 602 C C . GLU A 1 81 ? 6.526 -1.357 -11.107 1.00 91.00 81 GLU A C 1
ATOM 604 O O . GLU A 1 81 ? 5.666 -0.521 -10.819 1.00 91.00 81 GLU A O 1
ATOM 609 N N . LEU A 1 82 ? 7.325 -1.902 -10.183 1.00 91.12 82 LEU A N 1
ATOM 610 C CA . LEU A 1 82 ? 7.274 -1.535 -8.771 1.00 91.12 82 LEU A CA 1
ATOM 611 C C . LEU A 1 82 ? 7.602 -0.053 -8.581 1.00 91.12 82 LEU A C 1
ATOM 613 O O . LEU A 1 82 ? 6.900 0.645 -7.850 1.00 91.12 82 LEU A O 1
ATOM 617 N N . SER A 1 83 ? 8.637 0.438 -9.261 1.00 92.25 83 SER A N 1
ATOM 618 C CA . SER A 1 83 ? 9.055 1.839 -9.173 1.00 92.25 83 SER A CA 1
ATOM 619 C C . SER A 1 83 ? 8.004 2.791 -9.756 1.00 92.25 83 SER A C 1
ATOM 621 O O . SER A 1 83 ? 7.724 3.842 -9.180 1.00 92.25 83 SER A O 1
ATOM 623 N N . ALA A 1 84 ? 7.376 2.422 -10.874 1.00 93.88 84 ALA A N 1
ATOM 624 C CA . ALA A 1 84 ? 6.306 3.191 -11.499 1.00 93.88 84 ALA A CA 1
ATOM 625 C C . ALA A 1 84 ? 5.040 3.224 -10.630 1.00 93.88 84 ALA A C 1
ATOM 627 O O . ALA A 1 84 ? 4.473 4.297 -10.413 1.00 93.88 84 ALA A O 1
ATOM 628 N N . ALA A 1 85 ? 4.630 2.077 -10.080 1.00 94.00 85 ALA A N 1
ATOM 629 C CA . ALA A 1 85 ? 3.505 1.998 -9.155 1.00 94.00 85 ALA A CA 1
ATOM 630 C C . ALA A 1 85 ? 3.774 2.795 -7.867 1.00 94.00 85 ALA A C 1
ATOM 632 O O . ALA A 1 85 ? 2.886 3.502 -7.391 1.00 94.00 85 ALA A O 1
ATOM 633 N N . ALA A 1 86 ? 5.003 2.754 -7.338 1.00 93.00 86 ALA A N 1
ATOM 634 C CA . ALA A 1 86 ? 5.395 3.530 -6.161 1.00 93.00 86 ALA A CA 1
ATOM 635 C C . ALA A 1 86 ? 5.244 5.035 -6.409 1.00 93.00 86 ALA A C 1
ATOM 637 O O . ALA A 1 86 ? 4.546 5.703 -5.648 1.00 93.00 86 ALA A O 1
ATOM 638 N N . ARG A 1 87 ? 5.797 5.541 -7.521 1.00 93.69 87 ARG A N 1
ATOM 639 C CA . ARG A 1 87 ? 5.700 6.961 -7.904 1.00 93.69 87 ARG A CA 1
ATOM 640 C C . ARG A 1 87 ? 4.260 7.433 -8.066 1.00 93.69 87 ARG A C 1
ATOM 642 O O . ARG A 1 87 ? 3.915 8.536 -7.656 1.00 93.69 87 ARG A O 1
ATOM 649 N N . ARG A 1 88 ? 3.399 6.598 -8.650 1.00 94.31 88 ARG A N 1
ATOM 650 C CA . ARG A 1 88 ? 1.978 6.926 -8.823 1.00 94.31 88 ARG A CA 1
ATOM 651 C C . ARG A 1 88 ? 1.233 7.001 -7.487 1.00 94.31 88 ARG A C 1
ATOM 653 O O . ARG A 1 88 ? 0.336 7.826 -7.338 1.00 94.31 88 ARG A O 1
ATOM 660 N N . LEU A 1 89 ? 1.607 6.167 -6.517 1.00 94.81 89 LEU A N 1
ATOM 661 C CA . LEU A 1 89 ? 1.000 6.160 -5.185 1.00 94.81 89 LEU A CA 1
ATOM 662 C C . LEU A 1 89 ? 1.602 7.200 -4.233 1.00 94.81 89 LEU A C 1
ATOM 664 O O . LEU A 1 89 ? 0.962 7.501 -3.230 1.00 94.81 89 LEU A O 1
ATOM 668 N N . ASP A 1 90 ? 2.780 7.763 -4.512 1.00 92.69 90 ASP A N 1
ATOM 669 C CA . ASP A 1 90 ? 3.444 8.757 -3.653 1.00 92.69 90 ASP A CA 1
ATOM 670 C C . ASP A 1 90 ? 2.533 9.909 -3.191 1.00 92.69 90 ASP A C 1
ATOM 672 O O . ASP A 1 90 ? 2.425 10.113 -1.976 1.00 92.69 90 ASP A O 1
ATOM 676 N N . PRO A 1 91 ? 1.817 10.634 -4.077 1.00 93.00 91 PRO A N 1
ATOM 677 C CA . PRO A 1 91 ? 0.925 11.711 -3.639 1.00 93.00 91 PRO A CA 1
ATOM 678 C C . PRO A 1 91 ? -0.260 11.198 -2.804 1.00 93.00 91 PRO A C 1
ATOM 680 O O . PRO A 1 91 ? -0.735 11.887 -1.900 1.00 93.00 91 PRO A O 1
ATOM 683 N N . ILE A 1 92 ? -0.722 9.971 -3.060 1.00 94.12 92 ILE A N 1
ATOM 684 C CA . ILE A 1 92 ? -1.823 9.346 -2.315 1.00 94.12 92 ILE A CA 1
ATOM 685 C C . ILE A 1 92 ? -1.349 8.957 -0.912 1.00 94.12 92 ILE A C 1
ATOM 687 O O . ILE A 1 92 ? -2.036 9.237 0.071 1.00 94.12 92 ILE A O 1
ATOM 691 N N . PHE A 1 93 ? -0.152 8.376 -0.802 1.00 92.19 93 PHE A N 1
ATOM 692 C CA . PHE A 1 93 ? 0.488 8.095 0.478 1.00 92.19 93 PHE A CA 1
ATOM 693 C C . PHE A 1 93 ? 0.709 9.371 1.280 1.00 92.19 93 PHE A C 1
ATOM 695 O O . PHE A 1 93 ? 0.367 9.384 2.455 1.00 92.19 93 PHE A O 1
ATOM 702 N N . ALA A 1 94 ? 1.225 10.440 0.667 1.00 90.50 94 ALA A N 1
ATOM 703 C CA . ALA A 1 94 ? 1.430 11.716 1.350 1.00 90.50 94 ALA A CA 1
ATOM 704 C C . ALA A 1 94 ? 0.122 12.248 1.964 1.00 90.50 94 ALA A C 1
ATOM 706 O O . ALA A 1 94 ? 0.095 12.616 3.139 1.00 90.50 94 ALA A O 1
ATOM 707 N N . GLY A 1 95 ? -0.981 12.198 1.208 1.00 91.56 95 GLY A N 1
ATOM 708 C CA . GLY A 1 95 ? -2.302 12.601 1.696 1.00 91.56 95 GLY A CA 1
ATOM 709 C C . GLY A 1 95 ? -2.857 11.697 2.802 1.00 91.56 95 GLY A C 1
ATOM 710 O O . GLY A 1 95 ? -3.389 12.197 3.785 1.00 91.56 95 GLY A O 1
ATOM 711 N N . CYS A 1 96 ? -2.719 10.375 2.673 1.00 91.25 96 CYS A N 1
ATOM 712 C CA . CYS A 1 96 ? -3.197 9.418 3.679 1.00 91.25 96 CYS A CA 1
ATOM 713 C C . CYS A 1 96 ? -2.307 9.355 4.934 1.00 91.25 96 CYS A C 1
ATOM 715 O O . CYS A 1 96 ? -2.754 8.888 5.980 1.00 91.25 96 CYS A O 1
ATOM 717 N N . LEU A 1 97 ? -1.046 9.789 4.839 1.00 89.31 97 LEU A N 1
ATOM 718 C CA . LEU A 1 97 ? -0.122 9.872 5.970 1.00 89.31 97 LEU A CA 1
ATOM 719 C C . LEU A 1 97 ? -0.366 11.108 6.828 1.00 89.31 97 LEU A C 1
ATOM 721 O O . LEU A 1 97 ? -0.136 11.052 8.040 1.00 89.31 97 LEU A O 1
ATOM 725 N N . ALA A 1 98 ? -0.836 12.199 6.226 1.00 86.00 98 ALA A N 1
ATOM 726 C CA . ALA A 1 98 ? -1.168 13.418 6.945 1.00 86.00 98 ALA A CA 1
ATOM 727 C C . ALA A 1 98 ? -2.190 13.120 8.059 1.00 86.00 98 AL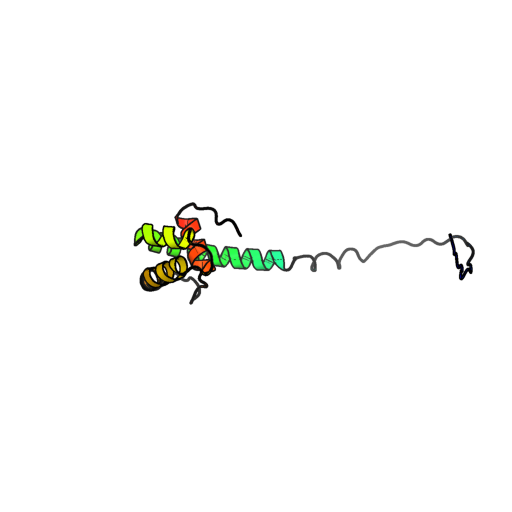A A C 1
ATOM 729 O O . ALA A 1 98 ? -3.266 12.585 7.811 1.00 86.00 98 ALA A O 1
ATOM 730 N N . GLY A 1 99 ? -1.823 13.417 9.309 1.00 77.75 99 GLY A N 1
ATOM 731 C CA . GLY A 1 99 ? -2.679 13.173 10.477 1.00 77.75 99 GLY A CA 1
ATOM 732 C C . GLY A 1 99 ? -2.805 11.707 10.919 1.00 77.75 99 GLY A C 1
ATOM 733 O O . GLY A 1 99 ? -3.491 11.436 11.897 1.00 77.75 99 GLY A O 1
ATOM 734 N N . SER A 1 100 ? -2.123 10.759 10.265 1.00 78.69 100 SER A N 1
ATOM 735 C CA . SER A 1 100 ? -2.218 9.324 10.598 1.00 78.69 100 SER A CA 1
ATOM 736 C C . SER A 1 100 ? -1.459 8.913 11.869 1.00 78.69 100 SER A C 1
ATOM 738 O O . SER A 1 100 ? -1.659 7.814 12.387 1.00 78.69 100 SER A O 1
ATOM 740 N N . GLY A 1 101 ? -0.535 9.750 12.356 1.00 76.81 101 GLY A N 1
ATOM 741 C CA . GLY A 1 101 ? 0.362 9.409 13.468 1.00 76.81 101 GLY A CA 1
ATOM 742 C C . GLY A 1 101 ? 1.363 8.283 13.154 1.00 76.81 101 GLY A C 1
ATOM 743 O O . GLY A 1 101 ? 2.087 7.837 14.055 1.00 76.81 101 GLY A O 1
ATOM 744 N N . ALA A 1 102 ? 1.411 7.814 11.899 1.00 79.88 102 ALA A N 1
ATOM 745 C CA . ALA A 1 102 ? 2.435 6.907 11.408 1.00 79.88 102 ALA A CA 1
ATOM 746 C C . ALA A 1 102 ? 3.772 7.663 11.285 1.00 79.88 102 ALA A C 1
ATOM 748 O O . ALA A 1 102 ? 3.788 8.809 10.828 1.00 79.88 102 ALA A O 1
ATOM 749 N N . PRO A 1 103 ? 4.897 7.062 11.709 1.00 69.06 103 PRO A N 1
ATOM 750 C CA . PRO A 1 103 ? 6.194 7.714 11.592 1.00 69.06 103 PRO A CA 1
ATOM 751 C C . PRO A 1 103 ? 6.531 7.986 10.120 1.00 69.06 103 PRO A C 1
ATOM 753 O O . PRO A 1 103 ? 6.205 7.178 9.248 1.00 69.06 103 PRO A O 1
ATOM 756 N N . GLY A 1 104 ? 7.150 9.150 9.879 1.00 65.00 104 GLY A N 1
ATOM 757 C CA . GLY A 1 104 ? 7.533 9.662 8.560 1.00 65.00 104 GLY A CA 1
ATOM 758 C C . GLY A 1 104 ? 8.531 8.777 7.797 1.00 65.00 104 GLY A C 1
ATOM 759 O O . GLY A 1 104 ? 8.821 7.656 8.207 1.00 65.00 104 GLY A O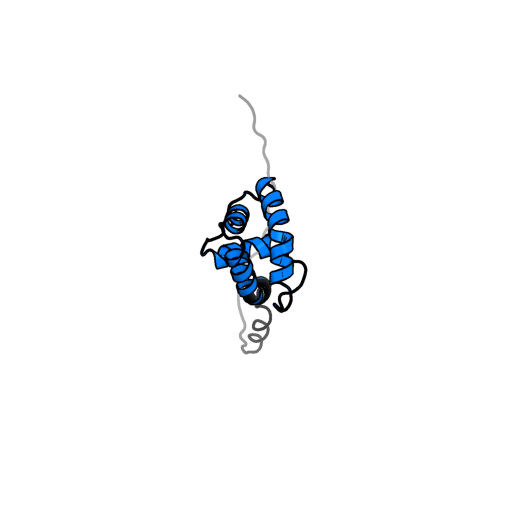 1
ATOM 760 N N . PRO A 1 105 ? 9.050 9.293 6.669 1.00 56.09 105 PRO A N 1
ATOM 761 C CA . PRO A 1 105 ? 9.059 8.625 5.363 1.00 56.09 105 PRO A CA 1
ATOM 762 C C . PRO A 1 105 ? 9.292 7.112 5.438 1.00 56.09 105 PRO A C 1
ATOM 764 O O . PRO A 1 105 ? 10.355 6.627 5.816 1.00 56.09 105 PRO A O 1
ATOM 767 N N . SER A 1 106 ? 8.275 6.354 5.034 1.00 67.12 106 SER A N 1
ATOM 768 C CA . SER A 1 106 ? 8.332 4.898 5.038 1.00 67.12 106 SER A CA 1
ATOM 769 C C . SER A 1 106 ? 9.175 4.323 3.922 1.00 67.12 106 SER A C 1
ATOM 771 O O . SER A 1 106 ? 9.103 4.756 2.770 1.00 67.12 106 SER A O 1
ATOM 773 N N . SER A 1 107 ? 9.879 3.244 4.257 1.00 75.31 107 SER A N 1
ATOM 774 C CA . SER A 1 107 ? 10.448 2.351 3.260 1.00 75.31 107 SER A CA 1
ATOM 775 C C . SER A 1 107 ? 9.348 1.806 2.343 1.00 75.31 107 SER A C 1
ATOM 777 O O . SER A 1 107 ? 8.214 1.554 2.767 1.00 75.31 107 SER A O 1
ATOM 779 N N . VAL A 1 108 ? 9.703 1.560 1.081 1.00 82.00 108 VAL A N 1
ATOM 780 C CA . VAL A 1 108 ? 8.817 0.906 0.103 1.00 82.00 108 VAL A CA 1
ATOM 781 C C . VAL A 1 108 ? 8.271 -0.419 0.654 1.00 82.00 108 VAL A C 1
ATOM 783 O O . VAL A 1 108 ? 7.120 -0.760 0.398 1.00 82.00 108 VAL A O 1
ATOM 786 N N . MET A 1 109 ? 9.047 -1.119 1.492 1.00 83.06 109 MET A N 1
ATOM 787 C CA . MET A 1 109 ? 8.612 -2.339 2.178 1.00 83.06 109 MET A CA 1
ATOM 788 C C . MET A 1 109 ? 7.427 -2.113 3.114 1.00 83.06 109 MET A C 1
ATOM 790 O O . MET A 1 109 ? 6.468 -2.876 3.060 1.00 83.06 109 MET A O 1
ATOM 794 N N . LEU A 1 110 ? 7.458 -1.071 3.949 1.00 84.38 110 LEU A N 1
ATOM 795 C CA . LEU A 1 110 ? 6.357 -0.765 4.869 1.00 84.38 110 LEU A CA 1
ATOM 796 C C . LEU A 1 110 ? 5.091 -0.362 4.115 1.00 84.38 110 LEU A C 1
ATOM 798 O O . LEU A 1 110 ? 4.001 -0.817 4.453 1.00 84.38 110 LEU A O 1
ATOM 802 N N . ARG A 1 111 ? 5.238 0.438 3.054 1.00 88.88 111 ARG A N 1
ATOM 803 C CA . ARG A 1 111 ? 4.118 0.802 2.176 1.00 88.88 111 ARG A CA 1
ATOM 804 C C . ARG A 1 111 ? 3.499 -0.435 1.542 1.00 88.88 111 ARG A C 1
ATOM 806 O O . ARG A 1 111 ? 2.290 -0.618 1.604 1.00 88.88 111 ARG A O 1
ATOM 813 N N . ARG A 1 112 ? 4.333 -1.315 0.991 1.00 89.69 112 ARG A N 1
ATOM 814 C CA . ARG A 1 112 ? 3.891 -2.564 0.371 1.00 89.69 112 ARG A CA 1
ATOM 815 C C . ARG A 1 112 ? 3.224 -3.499 1.382 1.00 89.69 112 ARG A C 1
ATOM 817 O O . ARG A 1 112 ? 2.176 -4.050 1.070 1.00 89.69 112 ARG A O 1
ATOM 824 N N . ALA A 1 113 ? 3.771 -3.622 2.592 1.00 88.56 113 ALA A N 1
ATOM 825 C CA . ALA A 1 113 ? 3.177 -4.387 3.688 1.00 88.56 113 ALA A CA 1
ATOM 826 C C . ALA A 1 113 ? 1.803 -3.850 4.102 1.00 88.56 113 ALA A C 1
ATOM 828 O O . ALA A 1 113 ? 0.860 -4.625 4.224 1.00 88.56 113 ALA A O 1
ATOM 829 N N . ALA A 1 114 ? 1.666 -2.533 4.255 1.00 90.44 114 ALA A N 1
ATOM 830 C CA . ALA A 1 114 ? 0.399 -1.896 4.604 1.00 90.44 114 ALA A CA 1
ATOM 831 C C . ALA A 1 114 ? -0.677 -2.098 3.525 1.00 90.44 114 ALA A C 1
ATOM 833 O O . ALA A 1 114 ? -1.842 -2.326 3.839 1.00 90.44 114 ALA A O 1
ATOM 834 N N . LEU A 1 115 ? -0.289 -2.030 2.249 1.00 93.50 115 LEU A N 1
ATOM 835 C CA . LEU A 1 115 ? -1.204 -2.281 1.135 1.00 93.50 115 LEU A CA 1
ATOM 836 C C . LEU A 1 115 ? -1.590 -3.753 1.035 1.00 93.50 115 LEU A C 1
ATOM 838 O O . LEU A 1 115 ? -2.748 -4.054 0.772 1.00 93.50 115 LEU A O 1
ATOM 842 N N . ALA A 1 116 ? -0.646 -4.667 1.249 1.00 92.19 116 ALA A N 1
ATOM 843 C CA . ALA A 1 116 ? -0.929 -6.094 1.216 1.00 92.19 116 ALA A CA 1
ATOM 844 C C . ALA A 1 116 ? -1.885 -6.504 2.344 1.00 92.19 116 ALA A C 1
ATOM 846 O O . ALA A 1 116 ? -2.855 -7.206 2.072 1.00 92.19 116 ALA A O 1
ATOM 847 N N . ASP A 1 117 ? -1.684 -5.982 3.558 1.00 91.94 117 ASP A N 1
ATOM 848 C CA . ASP A 1 117 ? -2.623 -6.132 4.677 1.00 91.94 117 ASP A CA 1
ATOM 849 C C . ASP A 1 117 ? -4.022 -5.610 4.309 1.00 91.94 117 ASP A C 1
ATOM 851 O O . ASP A 1 117 ? -5.007 -6.344 4.384 1.00 91.94 117 ASP A O 1
ATOM 855 N N . ALA A 1 118 ? -4.109 -4.380 3.793 1.00 92.06 118 ALA A N 1
ATOM 856 C CA . ALA A 1 118 ? -5.378 -3.776 3.388 1.00 92.06 118 ALA A CA 1
ATOM 857 C C . ALA A 1 118 ? -6.078 -4.509 2.225 1.00 92.06 118 ALA A C 1
ATOM 859 O O . ALA A 1 118 ? -7.302 -4.438 2.099 1.00 92.06 118 ALA A O 1
ATOM 860 N N . LEU A 1 119 ? -5.323 -5.205 1.372 1.00 93.06 119 LEU A N 1
ATOM 861 C CA . LEU A 1 119 ? -5.839 -6.018 0.268 1.00 93.06 119 LEU A CA 1
ATOM 862 C C . LEU A 1 119 ? -6.125 -7.476 0.668 1.00 93.06 119 LEU A C 1
ATOM 864 O O . LEU A 1 119 ? -6.697 -8.203 -0.144 1.00 93.06 119 LEU A O 1
ATOM 868 N N . GLY A 1 120 ? -5.737 -7.909 1.872 1.00 91.56 120 GLY A N 1
ATOM 869 C CA . GLY A 1 120 ? -5.835 -9.306 2.303 1.00 91.56 120 GLY A CA 1
ATOM 870 C C . GLY A 1 120 ? -4.879 -10.247 1.559 1.00 91.56 120 GLY A C 1
ATOM 871 O O . GLY A 1 120 ? -5.197 -11.415 1.355 1.00 91.56 120 GLY A O 1
ATOM 872 N N . ILE A 1 121 ? -3.729 -9.741 1.106 1.00 88.69 121 ILE A N 1
ATOM 873 C CA . ILE A 1 121 ? -2.719 -10.499 0.360 1.00 88.69 121 ILE A CA 1
ATOM 874 C C . ILE A 1 121 ? -1.565 -10.846 1.301 1.00 88.69 121 ILE A C 1
ATOM 876 O O . ILE A 1 121 ? -0.932 -9.964 1.879 1.00 88.69 121 ILE A O 1
ATOM 880 N N . ALA A 1 122 ? -1.235 -12.132 1.413 1.00 78.44 122 ALA A N 1
ATOM 881 C CA . ALA A 1 122 ? -0.017 -12.551 2.093 1.00 78.44 122 ALA A CA 1
ATOM 882 C C . ALA A 1 122 ? 1.209 -12.168 1.245 1.00 78.44 122 ALA A C 1
ATOM 884 O O . ALA A 1 122 ? 1.339 -12.604 0.102 1.00 78.44 122 ALA A O 1
ATOM 885 N N . ILE A 1 123 ? 2.122 -11.362 1.797 1.00 67.25 123 ILE A N 1
ATOM 886 C CA . ILE A 1 123 ? 3.423 -11.125 1.161 1.00 67.25 123 ILE A CA 1
ATOM 887 C C . ILE A 1 123 ? 4.298 -12.342 1.441 1.00 67.25 123 ILE A C 1
ATOM 889 O O . ILE A 1 123 ? 4.813 -12.509 2.547 1.00 67.25 123 ILE A O 1
ATOM 893 N N . THR A 1 124 ? 4.493 -13.188 0.436 1.00 55.56 124 THR A N 1
ATOM 894 C CA . THR A 1 124 ? 5.557 -14.190 0.460 1.00 55.56 124 THR A CA 1
ATOM 895 C C . THR A 1 124 ? 6.899 -13.468 0.439 1.00 55.56 124 THR A C 1
ATOM 897 O O . THR A 1 124 ? 7.198 -12.737 -0.506 1.00 55.56 124 THR A O 1
ATOM 900 N N . ARG A 1 125 ? 7.694 -13.631 1.504 1.00 50.59 125 ARG A N 1
ATOM 901 C CA . ARG A 1 125 ? 9.104 -13.227 1.504 1.00 50.59 125 ARG A CA 1
ATOM 902 C C . ARG A 1 125 ? 9.813 -14.093 0.459 1.00 50.59 125 ARG A C 1
ATOM 904 O O . ARG A 1 125 ? 9.882 -15.304 0.652 1.00 50.59 125 ARG A O 1
ATOM 911 N N . ALA A 1 126 ? 10.220 -13.479 -0.648 1.00 41.31 126 ALA A N 1
ATOM 912 C CA . ALA A 1 126 ? 11.152 -14.067 -1.604 1.00 41.31 126 ALA A CA 1
ATOM 913 C C . ALA A 1 126 ? 12.583 -13.883 -1.093 1.00 41.31 126 ALA A C 1
ATOM 915 O O . ALA A 1 126 ? 12.834 -12.821 -0.471 1.00 41.31 126 ALA A O 1
#

Radius of gyration: 29.99 Å; chains: 1; bounding box: 64×63×64 Å

Foldseek 3Di:
DDDDDDDDDDDDDDDDDDDDDDDDDDDDPPPPPPPPPDPVNVVVVVVVVLLVLLLQLLLQLCVVPVPLLVQLLPDDPPDPSVVVSCVVSVVSSVVSVVVSPRDPDDDSVSSSVSNCVNVVHDRDDD